Protein AF-A0A9P6PA14-F1 (afdb_monomer_lite)

pLDDT: mean 78.57, std 15.72, range [40.62, 95.75]

Sequence (123 aa):
MVEQLSDQTLIVRSFTQKDVSYEISVDGNAMTSCSCRDFRWSQSACKHMYLLHRDNPVIQVFVPSLPEQKNPTPTPTPIEPAIIVLICRDVEEQLRQKFSSLTPQQQHMAYEKLKEIQDCLLK

Radius of gyration: 19.87 Å; chains: 1; bounding box: 51×35×42 Å

Foldseek 3Di:
DKDDPDPFWIWDADPVDRPDIKIWGADPQETQAIPDPVCVPPVAFDPRQVVVCVVPVSRHTDDPPPPPPPDPDDDDDPDPPVVVVVVVVVVVVVVVVVQVPDDPVVNVVVVVVVVVVVVVVVD

Secondary structure (DSSP, 8-state):
-EEEEETTEEEEE-SS-TT-EEEEEEETTEEEEE-SHHHHHH-S--HHHHHHHHH-TTSBPP------------------HHHHHHHHHHHHHHHHHHHHTS-HHHHHHHHHHHHHHHHHH--

Structure (mmCIF, N/CA/C/O backbone):
data_AF-A0A9P6PA14-F1
#
_entry.id   AF-A0A9P6PA14-F1
#
loop_
_atom_site.group_PDB
_atom_site.id
_atom_site.type_symbol
_atom_site.label_atom_id
_atom_site.label_alt_id
_atom_site.label_comp_id
_atom_site.label_asym_id
_atom_site.label_entity_id
_atom_site.label_seq_id
_atom_site.pdbx_PDB_ins_code
_atom_site.Cartn_x
_atom_site.Cartn_y
_atom_site.Cartn_z
_atom_site.occupancy
_atom_site.B_iso_or_equiv
_atom_site.auth_seq_id
_atom_site.auth_comp_id
_atom_site.auth_asym_id
_atom_site.auth_atom_id
_atom_site.pdbx_PDB_model_num
ATOM 1 N N . MET A 1 1 ? -5.394 -14.109 2.602 1.00 68.69 1 MET A N 1
ATOM 2 C CA . MET A 1 1 ? -6.418 -13.044 2.458 1.00 68.69 1 MET A CA 1
ATOM 3 C C . MET A 1 1 ? -6.053 -12.182 1.251 1.00 68.69 1 MET A C 1
ATOM 5 O O . MET A 1 1 ? -5.990 -10.961 1.334 1.00 68.69 1 MET A O 1
ATOM 9 N N . VAL A 1 2 ? -5.745 -12.851 0.142 1.00 78.62 2 VAL A N 1
ATOM 10 C CA . VAL A 1 2 ? -5.300 -12.244 -1.108 1.00 78.62 2 VAL A CA 1
ATOM 11 C C . VAL A 1 2 ? -5.987 -13.039 -2.205 1.00 78.62 2 VAL A C 1
ATOM 13 O O . VAL A 1 2 ? -5.951 -14.268 -2.163 1.00 78.62 2 VAL A O 1
ATOM 16 N N . GLU A 1 3 ? -6.656 -12.356 -3.120 1.00 84.06 3 GLU A N 1
ATOM 17 C CA . GLU A 1 3 ? -7.374 -12.966 -4.237 1.00 84.06 3 GLU A CA 1
ATOM 18 C C . GLU A 1 3 ? -6.828 -12.381 -5.533 1.00 84.06 3 GLU A C 1
ATOM 20 O O . GLU A 1 3 ? -6.684 -11.167 -5.657 1.00 84.06 3 GLU A O 1
ATOM 25 N N . GLN A 1 4 ? -6.486 -13.235 -6.493 1.00 84.94 4 GLN A N 1
ATOM 26 C CA . GLN A 1 4 ? -6.054 -12.773 -7.804 1.00 84.94 4 GLN A CA 1
ATOM 27 C C . GLN A 1 4 ? -7.283 -12.390 -8.629 1.00 84.94 4 GLN A C 1
ATOM 29 O O . GLN A 1 4 ? -8.165 -13.221 -8.832 1.00 84.94 4 GLN A O 1
ATOM 34 N N . LEU A 1 5 ? -7.348 -11.131 -9.075 1.00 79.50 5 LEU A N 1
ATOM 35 C CA . LEU A 1 5 ? -8.427 -10.643 -9.938 1.00 79.50 5 LEU A CA 1
ATOM 36 C C . LEU A 1 5 ? -8.064 -10.803 -11.419 1.00 79.50 5 LEU A C 1
ATOM 38 O O . LEU A 1 5 ? -8.921 -11.127 -12.236 1.00 79.50 5 LEU A O 1
ATOM 42 N N . SER A 1 6 ? -6.794 -10.579 -11.758 1.00 83.69 6 SER A N 1
ATOM 43 C CA . SER A 1 6 ? -6.238 -10.739 -13.104 1.00 83.69 6 SER A CA 1
ATOM 44 C C . SER A 1 6 ? -4.735 -11.028 -13.036 1.00 83.69 6 SER A C 1
ATOM 46 O O . SER A 1 6 ? -4.143 -11.051 -11.953 1.00 83.69 6 SER A O 1
ATOM 48 N N . ASP A 1 7 ? -4.088 -11.203 -14.188 1.00 80.88 7 ASP A N 1
ATOM 49 C CA . ASP A 1 7 ? -2.636 -11.418 -14.272 1.00 80.88 7 ASP A CA 1
ATOM 50 C C . ASP A 1 7 ? -1.812 -10.245 -13.709 1.00 80.88 7 ASP A C 1
ATOM 52 O O . ASP A 1 7 ? -0.663 -10.427 -13.323 1.00 80.88 7 ASP A O 1
ATOM 56 N N . GLN A 1 8 ? -2.405 -9.050 -13.614 1.00 89.69 8 GLN A N 1
ATOM 57 C CA . GLN A 1 8 ? -1.736 -7.817 -13.180 1.00 89.69 8 GLN A CA 1
ATOM 58 C C . GLN A 1 8 ? -2.413 -7.155 -11.974 1.00 89.69 8 GLN A C 1
ATOM 60 O O . GLN A 1 8 ? -2.089 -6.023 -11.613 1.00 89.69 8 GLN A O 1
ATOM 65 N N . THR A 1 9 ? -3.416 -7.790 -11.363 1.00 90.50 9 THR A N 1
ATOM 66 C CA . THR A 1 9 ? -4.171 -7.178 -10.261 1.00 90.50 9 THR A CA 1
ATOM 67 C C . THR A 1 9 ? -4.512 -8.189 -9.182 1.00 90.50 9 THR A C 1
ATOM 69 O O . THR A 1 9 ? -5.116 -9.235 -9.430 1.00 90.50 9 THR A O 1
ATOM 72 N N . LEU A 1 10 ? -4.151 -7.828 -7.955 1.00 91.81 10 LEU A N 1
ATOM 73 C CA . LEU A 1 10 ? -4.370 -8.611 -6.750 1.00 91.81 10 LEU A CA 1
ATOM 74 C C . LEU A 1 10 ? -5.243 -7.827 -5.774 1.00 91.81 10 LEU A C 1
ATOM 76 O O . LEU A 1 10 ? -5.107 -6.615 -5.628 1.00 91.81 10 LEU A O 1
ATOM 80 N N . ILE A 1 11 ? -6.129 -8.529 -5.082 1.00 91.69 11 ILE A N 1
ATOM 81 C CA . ILE A 1 11 ? -7.052 -7.975 -4.099 1.00 91.69 11 ILE A CA 1
ATOM 82 C C . ILE A 1 11 ? -6.608 -8.402 -2.713 1.00 91.69 11 ILE A C 1
ATOM 84 O O . ILE A 1 11 ? -6.508 -9.590 -2.426 1.00 91.69 11 ILE A O 1
ATOM 88 N N . VAL A 1 12 ? -6.405 -7.437 -1.824 1.00 90.44 12 VAL A N 1
ATOM 89 C CA . VAL A 1 12 ? -6.129 -7.669 -0.405 1.00 90.44 12 VAL A CA 1
ATOM 90 C C . VAL A 1 12 ? -7.345 -7.231 0.397 1.00 90.44 12 VAL A C 1
ATOM 92 O O . VAL A 1 12 ? -7.720 -6.058 0.366 1.00 90.44 12 VAL A O 1
ATOM 95 N N . ARG A 1 13 ? -7.976 -8.152 1.132 1.00 90.31 13 ARG A N 1
ATOM 96 C CA . ARG A 1 13 ? -9.100 -7.786 2.012 1.00 90.31 13 ARG A CA 1
ATOM 97 C C . ARG A 1 13 ? -8.581 -7.137 3.294 1.00 90.31 13 ARG A C 1
ATOM 99 O O . ARG A 1 13 ? -7.491 -7.447 3.774 1.00 90.31 13 ARG A O 1
ATOM 106 N N . SER A 1 14 ? -9.359 -6.216 3.845 1.00 85.94 14 SER A N 1
ATOM 107 C CA . SER A 1 14 ? -9.051 -5.578 5.117 1.00 85.94 14 SER A CA 1
ATOM 108 C C . SER A 1 14 ? -9.220 -6.568 6.267 1.00 85.94 14 SER A C 1
ATOM 110 O O . SER A 1 14 ? -10.211 -7.287 6.363 1.00 85.94 14 SER A O 1
ATOM 112 N N . PHE A 1 15 ? -8.259 -6.560 7.188 1.00 81.31 15 PHE A N 1
ATOM 113 C CA . PHE A 1 15 ? -8.299 -7.392 8.393 1.00 81.31 15 PHE A CA 1
ATOM 114 C C . PHE A 1 15 ? -9.262 -6.845 9.451 1.00 81.31 15 PHE A C 1
ATOM 116 O O . PHE A 1 15 ? -9.725 -7.592 10.306 1.00 81.31 15 PHE A O 1
ATOM 123 N N . THR A 1 16 ? -9.553 -5.542 9.415 1.00 83.44 16 THR A N 1
ATOM 124 C CA . THR A 1 16 ? -10.372 -4.865 10.432 1.00 83.44 16 THR A CA 1
ATOM 125 C C . THR A 1 16 ? -11.786 -4.549 9.956 1.00 83.44 16 THR A C 1
ATOM 127 O O . THR A 1 16 ? -12.647 -4.252 10.777 1.00 83.44 16 THR A O 1
ATOM 130 N N . GLN A 1 17 ? -12.045 -4.601 8.646 1.00 86.62 17 GLN A N 1
ATOM 131 C CA . GLN A 1 17 ? -13.329 -4.235 8.044 1.00 86.62 17 GLN A CA 1
ATOM 132 C C . GLN A 1 17 ? -13.728 -5.295 7.016 1.00 86.62 17 GLN A C 1
ATOM 134 O O . GLN A 1 17 ? -12.999 -5.513 6.055 1.00 86.62 17 GLN A O 1
ATOM 139 N N . LYS A 1 18 ? -14.876 -5.953 7.212 1.00 81.56 18 LYS A N 1
ATOM 140 C CA . LYS A 1 18 ? -15.273 -7.132 6.420 1.00 81.56 18 LYS A CA 1
ATOM 141 C C . LYS A 1 18 ? -15.535 -6.839 4.939 1.00 81.56 18 LYS A C 1
ATOM 143 O O . LYS A 1 18 ? -15.245 -7.696 4.113 1.00 81.56 18 LYS A O 1
ATOM 148 N N . ASP A 1 19 ? -15.995 -5.633 4.616 1.00 88.94 19 ASP A N 1
ATOM 149 C CA . ASP A 1 19 ? -16.438 -5.262 3.262 1.00 88.94 19 ASP A CA 1
ATOM 150 C C . ASP A 1 19 ? -15.472 -4.297 2.559 1.00 88.94 19 ASP A C 1
ATOM 152 O O . ASP A 1 19 ? -15.824 -3.640 1.582 1.00 88.94 19 ASP A O 1
ATOM 156 N N . VAL A 1 20 ? -14.246 -4.174 3.075 1.00 89.44 20 VAL A N 1
ATOM 157 C CA . VAL A 1 20 ? -13.221 -3.301 2.497 1.00 89.44 20 VAL A CA 1
ATOM 158 C C . VAL A 1 20 ? -12.124 -4.149 1.880 1.00 89.44 20 VAL A C 1
ATOM 160 O O . VAL A 1 20 ? -11.508 -4.977 2.552 1.00 89.44 20 VAL A O 1
ATOM 163 N N . SER A 1 21 ? -11.834 -3.893 0.611 1.00 91.56 21 SER A N 1
ATOM 164 C CA . SER A 1 21 ? -10.741 -4.510 -0.129 1.00 91.56 21 SER A CA 1
ATOM 165 C C . SER A 1 21 ? -9.889 -3.459 -0.829 1.00 91.56 21 SER A C 1
ATOM 167 O O . SER A 1 21 ? -10.356 -2.369 -1.160 1.00 91.56 21 SER A O 1
ATOM 169 N N . TYR A 1 22 ? -8.623 -3.795 -1.039 1.00 93.75 22 TYR A N 1
ATOM 170 C CA . TYR A 1 22 ? -7.642 -2.941 -1.687 1.00 93.75 22 TYR A CA 1
ATOM 171 C C . TYR A 1 22 ? -7.090 -3.650 -2.911 1.00 93.75 22 TYR A C 1
ATOM 173 O O . TYR A 1 22 ? -6.696 -4.811 -2.833 1.00 93.75 22 TYR A O 1
ATOM 181 N N . GLU A 1 23 ? -7.046 -2.933 -4.021 1.00 94.94 23 GLU A N 1
ATOM 182 C CA . GLU A 1 23 ? -6.498 -3.421 -5.277 1.00 94.94 23 GLU A CA 1
ATOM 183 C C . GLU A 1 23 ? -5.023 -3.050 -5.325 1.00 94.94 23 GLU A C 1
ATOM 185 O O . GLU A 1 23 ? -4.647 -1.925 -4.979 1.00 94.94 23 GLU A O 1
ATOM 190 N N . ILE A 1 24 ? -4.188 -4.004 -5.710 1.00 95.00 24 ILE A N 1
ATOM 191 C CA . ILE A 1 24 ? -2.758 -3.830 -5.913 1.00 95.00 24 ILE A CA 1
ATOM 192 C C . ILE A 1 24 ? -2.461 -4.193 -7.359 1.00 95.00 24 ILE A C 1
ATOM 194 O O . ILE A 1 24 ? -2.703 -5.325 -7.780 1.00 95.00 24 ILE A O 1
ATOM 198 N N . SER A 1 25 ? -1.931 -3.231 -8.107 1.00 95.75 25 SER A N 1
ATOM 199 C CA . SER A 1 25 ? -1.450 -3.469 -9.465 1.00 95.75 25 SER A CA 1
ATOM 200 C C . SER A 1 25 ? -0.036 -4.033 -9.416 1.00 95.75 25 SER A C 1
ATOM 202 O O . SER A 1 25 ? 0.804 -3.544 -8.655 1.00 95.75 25 SER A O 1
ATOM 204 N N . VAL A 1 26 ? 0.221 -5.046 -10.236 1.00 93.31 26 VAL A N 1
ATOM 205 C CA . VAL A 1 26 ? 1.524 -5.693 -10.390 1.00 93.31 26 VAL A CA 1
ATOM 206 C C . VAL A 1 26 ? 1.906 -5.647 -11.863 1.00 93.31 26 VAL A C 1
ATOM 208 O O . VAL A 1 26 ? 1.111 -6.027 -12.718 1.00 93.31 26 VAL A O 1
ATOM 211 N N . ASP A 1 27 ? 3.117 -5.182 -12.148 1.00 92.38 27 ASP A N 1
ATOM 212 C CA . ASP A 1 27 ? 3.725 -5.256 -13.473 1.00 92.38 27 ASP A CA 1
ATOM 213 C C . ASP A 1 27 ? 4.930 -6.198 -13.418 1.00 92.38 27 ASP A C 1
ATOM 215 O O . ASP A 1 27 ? 5.869 -5.994 -12.641 1.00 92.38 27 ASP A O 1
ATOM 219 N N . GLY A 1 28 ? 4.860 -7.292 -14.179 1.00 89.06 28 GLY A N 1
ATOM 220 C CA . GLY A 1 28 ? 5.778 -8.423 -14.064 1.00 89.06 28 GLY A CA 1
ATOM 221 C C . GLY A 1 28 ? 5.824 -8.966 -12.633 1.00 89.06 28 GLY A C 1
ATOM 222 O O . GLY A 1 28 ? 4.884 -9.602 -12.164 1.00 89.06 28 GLY A O 1
ATOM 223 N N . ASN A 1 29 ? 6.919 -8.670 -11.931 1.00 91.06 29 ASN A N 1
ATOM 224 C CA . ASN A 1 29 ? 7.147 -9.089 -10.550 1.00 91.06 29 ASN A CA 1
ATOM 225 C C . ASN A 1 29 ? 7.225 -7.902 -9.584 1.00 91.06 29 ASN A C 1
ATOM 227 O O . ASN A 1 29 ? 7.771 -8.063 -8.502 1.00 91.06 29 ASN A O 1
ATOM 231 N N . ALA A 1 30 ? 6.743 -6.712 -9.939 1.00 92.38 30 ALA A N 1
ATOM 232 C CA . ALA A 1 30 ? 6.817 -5.536 -9.075 1.00 92.38 30 ALA A CA 1
ATOM 233 C C . ALA A 1 30 ? 5.433 -4.932 -8.842 1.00 92.38 30 ALA A C 1
ATOM 235 O O . ALA A 1 30 ? 4.668 -4.704 -9.777 1.00 92.38 30 ALA A O 1
ATOM 236 N N . MET A 1 31 ? 5.109 -4.640 -7.584 1.00 94.25 31 MET A N 1
ATOM 237 C CA . MET A 1 31 ? 3.917 -3.860 -7.261 1.00 94.25 31 MET A CA 1
ATOM 238 C C . MET A 1 31 ? 4.103 -2.419 -7.730 1.00 94.25 31 MET A C 1
ATOM 240 O O . MET A 1 31 ? 5.069 -1.762 -7.347 1.00 94.25 31 MET A O 1
ATOM 244 N N . THR A 1 32 ? 3.158 -1.914 -8.517 1.00 94.81 32 THR A N 1
ATOM 245 C CA . THR A 1 32 ? 3.215 -0.568 -9.106 1.00 94.81 32 THR A CA 1
ATOM 246 C C . THR A 1 32 ? 2.238 0.401 -8.455 1.00 94.81 32 THR A C 1
ATOM 248 O O . THR A 1 32 ? 2.493 1.603 -8.428 1.00 94.81 32 THR A O 1
ATOM 251 N N . SER A 1 33 ? 1.125 -0.091 -7.900 1.00 95.06 33 SER A N 1
ATOM 252 C CA . SER A 1 33 ? 0.120 0.769 -7.275 1.00 95.06 33 SER A CA 1
ATOM 253 C C . SER A 1 33 ? -0.696 0.055 -6.198 1.00 95.06 33 SER A C 1
ATOM 255 O O . SER A 1 33 ? -0.773 -1.172 -6.176 1.00 95.06 33 SER A O 1
ATOM 257 N N . CYS A 1 34 ? -1.312 0.822 -5.293 1.00 95.44 34 CYS A N 1
ATOM 258 C CA . CYS A 1 34 ? -2.335 0.318 -4.380 1.00 95.44 34 CYS A CA 1
ATOM 259 C C . CYS A 1 34 ? -3.494 1.318 -4.255 1.00 95.44 34 CYS A C 1
ATOM 261 O O . CYS A 1 34 ? -3.271 2.521 -4.117 1.00 95.44 34 CYS A O 1
ATOM 263 N N . SER A 1 35 ? -4.738 0.829 -4.236 1.00 95.50 35 SER A N 1
ATOM 264 C CA . SER A 1 35 ? -5.939 1.672 -4.129 1.00 95.50 35 SER A CA 1
ATOM 265 C C . SER A 1 35 ? -6.163 2.281 -2.735 1.00 95.50 35 SER A C 1
ATOM 267 O O . SER A 1 35 ? -7.069 3.099 -2.547 1.00 95.50 35 SER A O 1
ATOM 269 N N . CYS A 1 36 ? -5.347 1.917 -1.738 1.00 94.06 36 CYS A N 1
ATOM 270 C CA . CYS A 1 36 ? -5.499 2.429 -0.381 1.00 94.06 36 CYS A CA 1
ATOM 271 C C . CYS A 1 36 ? -5.172 3.927 -0.272 1.00 94.06 36 CYS A C 1
ATOM 273 O O . CYS A 1 36 ? -4.373 4.487 -1.024 1.00 94.06 36 CYS A O 1
ATOM 275 N N . ARG A 1 37 ? -5.778 4.582 0.725 1.00 92.06 37 ARG A N 1
ATOM 276 C CA . ARG A 1 37 ? -5.589 6.018 0.975 1.00 92.06 37 ARG A CA 1
ATOM 277 C C . ARG A 1 37 ? -4.126 6.385 1.224 1.00 92.06 37 ARG A C 1
ATOM 279 O O . ARG A 1 37 ? -3.691 7.418 0.730 1.00 92.06 37 ARG A O 1
ATOM 286 N N . ASP A 1 38 ? -3.398 5.547 1.958 1.00 90.12 38 ASP A N 1
ATOM 287 C CA . ASP A 1 38 ? -2.001 5.808 2.313 1.00 90.12 38 ASP A CA 1
ATOM 288 C C . ASP A 1 38 ? -1.137 5.904 1.054 1.00 90.12 38 ASP A C 1
ATOM 290 O O . ASP A 1 38 ? -0.477 6.917 0.859 1.00 90.12 38 ASP A O 1
ATOM 294 N N . PHE A 1 39 ? -1.237 4.925 0.145 1.00 92.12 39 PHE A N 1
ATOM 295 C CA . PHE A 1 39 ? -0.498 4.935 -1.122 1.00 92.12 39 PHE A CA 1
ATOM 296 C C . PHE A 1 39 ? -0.897 6.120 -2.005 1.00 92.12 39 PHE A C 1
ATOM 298 O O . PHE A 1 39 ? -0.037 6.807 -2.547 1.00 92.12 39 PHE A O 1
ATOM 305 N N . ARG A 1 40 ? -2.201 6.411 -2.114 1.00 91.38 40 ARG A N 1
ATOM 306 C CA . ARG A 1 40 ? -2.691 7.566 -2.886 1.00 91.38 40 ARG A CA 1
ATOM 307 C C . ARG A 1 40 ? -2.144 8.900 -2.375 1.00 91.38 40 ARG A C 1
ATOM 309 O O . ARG A 1 40 ? -2.033 9.834 -3.161 1.00 91.38 40 ARG A O 1
ATOM 316 N N . TRP A 1 41 ? -1.852 8.995 -1.079 1.00 89.94 41 TRP A N 1
ATOM 317 C CA . TRP A 1 41 ? -1.320 10.203 -0.458 1.00 89.94 41 TRP A CA 1
ATOM 318 C C . TRP A 1 41 ? 0.208 10.271 -0.509 1.00 89.94 41 TRP A C 1
ATOM 320 O O . TRP A 1 41 ? 0.759 11.312 -0.847 1.00 89.94 41 TRP A O 1
ATOM 330 N N . SER A 1 42 ? 0.89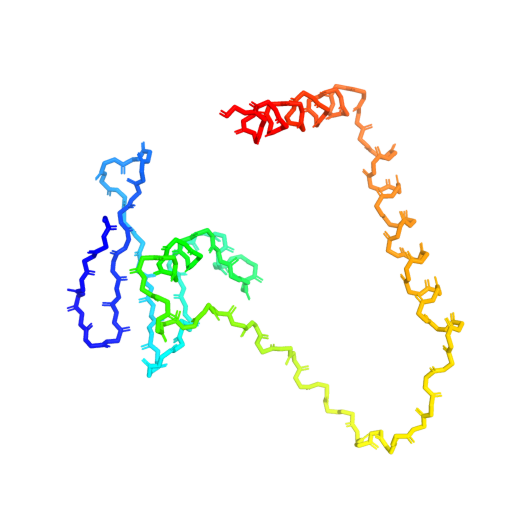6 9.186 -0.148 1.00 90.19 42 SER A N 1
ATOM 331 C CA . SER A 1 42 ? 2.352 9.180 0.013 1.00 90.19 42 SER A CA 1
ATOM 332 C C . SER A 1 42 ? 3.115 8.780 -1.243 1.00 90.19 42 SER A C 1
ATOM 334 O O . SER A 1 42 ? 4.304 9.072 -1.325 1.00 90.19 42 SER A O 1
ATOM 336 N N . GLN A 1 43 ? 2.466 8.074 -2.177 1.00 90.00 43 GLN A N 1
ATOM 337 C CA . GLN A 1 43 ? 3.121 7.383 -3.293 1.00 90.00 43 GLN A CA 1
ATOM 338 C C . GLN A 1 43 ? 4.319 6.542 -2.825 1.00 90.00 43 GLN A C 1
ATOM 340 O O . GLN A 1 43 ? 5.353 6.480 -3.480 1.00 90.00 43 GLN A O 1
ATOM 345 N N . SER A 1 44 ? 4.189 5.918 -1.652 1.00 89.38 44 SER A N 1
ATOM 346 C CA . SER A 1 44 ? 5.192 5.041 -1.050 1.00 89.38 44 SER A CA 1
ATOM 347 C C . SER A 1 44 ? 4.580 3.686 -0.709 1.00 89.38 44 SER A C 1
ATOM 349 O O . SER A 1 44 ? 3.357 3.552 -0.610 1.00 89.38 44 SER A O 1
ATOM 351 N N . ALA A 1 45 ? 5.427 2.671 -0.517 1.00 92.88 45 ALA A N 1
ATOM 352 C CA . ALA A 1 45 ? 4.973 1.329 -0.173 1.00 92.88 45 ALA A CA 1
ATOM 353 C C . ALA A 1 45 ? 4.074 1.348 1.073 1.00 92.88 45 ALA A C 1
ATOM 355 O O . ALA A 1 45 ? 4.449 1.859 2.130 1.00 92.88 45 ALA A O 1
ATOM 356 N N . CYS A 1 46 ? 2.875 0.781 0.949 1.00 94.19 46 CYS A N 1
ATOM 357 C CA . CYS A 1 46 ? 1.899 0.730 2.031 1.00 94.19 46 CYS A CA 1
ATOM 358 C C . CYS A 1 46 ? 1.900 -0.643 2.718 1.00 94.19 46 CYS A C 1
ATOM 360 O O . CYS A 1 46 ? 2.425 -1.628 2.196 1.00 94.19 46 CYS A O 1
ATOM 362 N N . LYS A 1 47 ? 1.230 -0.745 3.873 1.00 92.12 47 LYS A N 1
ATOM 363 C CA . LYS A 1 47 ? 1.107 -2.010 4.622 1.00 92.12 47 LYS A CA 1
ATOM 364 C C . LYS A 1 47 ? 0.588 -3.180 3.774 1.00 92.12 47 LYS A C 1
ATOM 366 O O . LYS A 1 47 ? 1.002 -4.312 3.988 1.00 92.12 47 LYS A O 1
ATOM 371 N N . HIS A 1 48 ? -0.301 -2.915 2.813 1.00 94.06 48 HIS A N 1
ATOM 372 C CA . HIS A 1 48 ? -0.879 -3.960 1.966 1.00 94.06 48 HIS A CA 1
ATOM 373 C C . HIS A 1 48 ? 0.166 -4.567 1.032 1.00 94.06 48 HIS A C 1
ATOM 375 O O . HIS A 1 48 ? 0.180 -5.779 0.850 1.00 94.06 48 HIS A O 1
ATOM 381 N N . MET A 1 49 ? 1.074 -3.745 0.506 1.00 93.88 49 MET A N 1
ATOM 382 C CA . MET A 1 49 ? 2.164 -4.207 -0.350 1.00 93.88 49 MET A CA 1
ATOM 383 C C . MET A 1 49 ? 3.159 -5.075 0.429 1.00 93.88 49 ME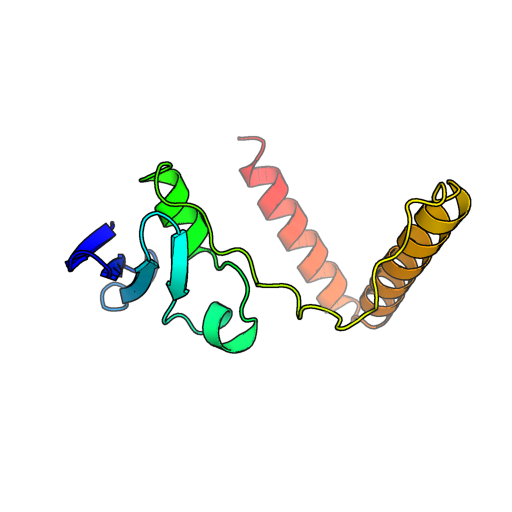T A C 1
ATOM 385 O O . MET A 1 49 ? 3.543 -6.142 -0.037 1.00 93.88 49 MET A O 1
ATOM 389 N N . TYR A 1 50 ? 3.515 -4.684 1.657 1.00 93.06 50 TYR A N 1
ATOM 390 C CA . TYR A 1 50 ? 4.377 -5.510 2.514 1.00 93.06 50 TYR A CA 1
ATOM 391 C C . TYR A 1 50 ? 3.734 -6.846 2.895 1.00 93.06 50 TYR A C 1
ATOM 393 O O . TYR A 1 50 ? 4.406 -7.875 2.904 1.00 93.06 50 TYR A O 1
ATOM 401 N N . LEU A 1 51 ? 2.432 -6.844 3.190 1.00 90.38 51 LEU A N 1
ATOM 402 C CA . LEU A 1 51 ? 1.695 -8.075 3.470 1.00 90.38 51 LEU A CA 1
ATOM 403 C C . LEU A 1 51 ? 1.664 -8.999 2.254 1.00 90.38 51 LEU A C 1
ATOM 405 O O . LEU A 1 51 ? 1.917 -10.191 2.396 1.00 90.38 51 LEU A O 1
ATOM 409 N N . LEU A 1 52 ? 1.414 -8.445 1.067 1.00 90.06 52 LEU A N 1
ATOM 410 C CA . LEU A 1 52 ? 1.428 -9.218 -0.166 1.00 90.06 52 LEU A CA 1
ATOM 411 C C . LEU A 1 52 ? 2.810 -9.823 -0.440 1.00 90.06 52 LEU A C 1
ATOM 413 O O . LEU A 1 52 ? 2.894 -11.000 -0.763 1.00 90.06 52 LEU A O 1
ATOM 417 N N . HIS A 1 53 ? 3.885 -9.054 -0.261 1.00 92.25 53 HIS A N 1
ATOM 418 C CA . HIS A 1 53 ? 5.251 -9.556 -0.421 1.00 92.25 53 HIS A CA 1
ATOM 419 C C . HIS A 1 53 ? 5.585 -10.684 0.563 1.00 92.25 53 HIS A C 1
ATOM 421 O O . HIS A 1 53 ? 6.241 -11.652 0.198 1.00 92.25 53 HIS A O 1
ATOM 427 N N . ARG A 1 54 ? 5.112 -10.597 1.810 1.00 89.44 54 ARG A N 1
ATOM 428 C CA . ARG A 1 54 ? 5.303 -11.672 2.792 1.00 89.44 54 ARG A CA 1
ATOM 429 C C . ARG A 1 54 ? 4.619 -12.971 2.357 1.00 89.44 54 ARG A C 1
ATOM 431 O O . ARG A 1 54 ? 5.188 -14.042 2.543 1.00 89.44 54 ARG A O 1
ATOM 438 N N . ASP A 1 55 ? 3.412 -12.873 1.804 1.00 87.00 55 ASP A N 1
ATOM 439 C CA . ASP A 1 55 ? 2.642 -14.033 1.347 1.00 87.00 55 ASP A CA 1
ATOM 440 C C . ASP A 1 55 ? 3.133 -14.544 -0.030 1.00 87.00 55 ASP A C 1
ATOM 442 O O . ASP A 1 55 ? 3.003 -15.729 -0.332 1.00 87.00 55 ASP A O 1
ATOM 446 N N . ASN A 1 56 ? 3.726 -13.673 -0.857 1.00 87.81 56 ASN A N 1
ATOM 447 C CA . ASN A 1 56 ? 4.300 -13.996 -2.163 1.00 87.81 56 ASN A CA 1
ATOM 448 C C . ASN A 1 56 ? 5.621 -13.225 -2.407 1.00 87.81 56 ASN A C 1
ATOM 450 O O . ASN A 1 56 ? 5.617 -12.162 -3.037 1.00 87.81 56 ASN A O 1
ATOM 454 N N . PRO A 1 57 ? 6.770 -13.759 -1.943 1.00 88.75 57 PRO A N 1
ATOM 455 C CA . PRO A 1 57 ? 8.056 -13.051 -1.965 1.00 88.75 57 PRO A CA 1
ATOM 456 C C . PRO A 1 57 ? 8.643 -12.863 -3.368 1.00 88.75 57 PRO A C 1
ATOM 458 O O . PRO A 1 57 ? 9.589 -12.096 -3.541 1.00 88.75 57 PRO A O 1
ATOM 461 N N . VAL A 1 58 ? 8.081 -13.534 -4.380 1.00 90.81 58 VAL A N 1
ATOM 462 C CA . VAL A 1 58 ? 8.455 -13.356 -5.791 1.00 90.81 58 VAL A CA 1
ATOM 463 C C . VAL A 1 58 ? 8.032 -11.975 -6.302 1.00 90.81 58 VAL A C 1
ATOM 465 O O . VAL A 1 58 ? 8.692 -11.423 -7.184 1.00 90.81 58 VAL A O 1
ATOM 468 N N . ILE A 1 59 ? 6.962 -11.406 -5.735 1.00 90.81 59 ILE A N 1
ATOM 469 C CA . ILE A 1 59 ? 6.461 -10.075 -6.079 1.00 90.81 59 ILE A CA 1
ATOM 470 C C . ILE A 1 59 ? 7.177 -9.037 -5.211 1.00 90.81 59 ILE A C 1
ATOM 472 O O . ILE A 1 59 ? 6.975 -8.962 -4.000 1.00 90.81 59 ILE A O 1
ATOM 476 N N . GLN A 1 60 ? 8.005 -8.210 -5.830 1.00 92.62 60 GLN A N 1
ATOM 477 C CA . GLN A 1 60 ? 8.772 -7.144 -5.207 1.00 92.62 60 GLN A CA 1
ATOM 478 C C . GLN A 1 60 ? 7.872 -6.001 -4.737 1.00 92.62 60 GLN A C 1
ATOM 480 O O . GLN A 1 60 ? 6.948 -5.571 -5.436 1.00 92.62 60 GLN A O 1
ATOM 485 N N . VAL A 1 61 ? 8.177 -5.497 -3.539 1.00 93.12 61 VAL A N 1
ATOM 486 C CA . VAL A 1 61 ? 7.524 -4.322 -2.952 1.00 93.12 61 VAL A CA 1
ATOM 487 C C . VAL A 1 61 ? 7.752 -3.105 -3.840 1.00 93.12 61 VAL A C 1
ATOM 489 O O . VAL A 1 61 ? 8.833 -2.932 -4.397 1.00 93.12 61 VAL A O 1
ATOM 492 N N . PHE A 1 62 ? 6.731 -2.254 -3.937 1.00 91.50 62 PHE A N 1
ATOM 493 C CA . PHE A 1 62 ? 6.823 -0.977 -4.629 1.00 91.50 62 PHE A CA 1
ATOM 494 C C . PHE A 1 62 ? 8.041 -0.182 -4.154 1.00 91.50 62 PHE A C 1
ATOM 496 O O . PHE A 1 62 ? 8.181 0.126 -2.966 1.00 91.50 62 PHE A O 1
ATOM 503 N N . VAL A 1 63 ? 8.887 0.191 -5.105 1.00 86.81 63 VAL A N 1
ATOM 504 C CA . VAL A 1 63 ? 9.977 1.133 -4.893 1.00 86.81 63 VAL A CA 1
ATOM 505 C C . VAL A 1 63 ? 9.552 2.430 -5.567 1.00 86.81 63 VAL A C 1
ATOM 507 O O . VAL A 1 63 ? 9.373 2.425 -6.787 1.00 86.81 63 VAL A O 1
ATOM 510 N N . PRO A 1 64 ? 9.359 3.532 -4.818 1.00 79.94 64 PRO A N 1
ATOM 511 C CA . PRO A 1 64 ? 9.118 4.813 -5.452 1.00 79.94 64 PRO A CA 1
ATOM 512 C C . PRO A 1 64 ? 10.302 5.104 -6.359 1.00 79.94 64 PRO A C 1
ATOM 514 O O . PRO A 1 64 ? 11.452 5.096 -5.911 1.00 79.94 64 PRO A O 1
ATOM 517 N N . SER A 1 65 ? 10.019 5.347 -7.635 1.00 68.81 65 SER A N 1
ATOM 518 C CA . SER A 1 65 ? 10.980 5.975 -8.523 1.00 68.81 65 SER A CA 1
ATOM 519 C C . SER A 1 65 ? 11.334 7.292 -7.846 1.00 68.81 65 SER A C 1
ATOM 521 O O . SER A 1 65 ? 10.507 8.206 -7.792 1.00 68.81 65 SER A O 1
ATOM 523 N N . LEU A 1 66 ? 12.525 7.380 -7.246 1.00 59.78 66 LEU A N 1
ATOM 524 C CA . LEU A 1 66 ? 13.072 8.685 -6.906 1.00 59.78 66 LEU A CA 1
ATOM 525 C C . LEU A 1 66 ? 12.943 9.511 -8.186 1.00 59.78 66 LEU A C 1
ATOM 527 O O . LEU A 1 66 ? 13.236 8.961 -9.254 1.00 59.78 66 LEU A O 1
ATOM 531 N N . PRO A 1 67 ? 12.461 10.767 -8.126 1.00 48.00 67 PRO A N 1
ATOM 532 C CA . PRO A 1 67 ? 12.499 11.602 -9.310 1.00 48.00 67 PRO A CA 1
ATOM 533 C C . PRO A 1 67 ? 13.931 11.511 -9.815 1.00 48.00 67 PRO A C 1
ATOM 535 O O . PRO A 1 67 ? 14.854 11.801 -9.047 1.00 48.00 67 PRO A O 1
ATOM 538 N N . GLU A 1 68 ? 14.117 11.012 -11.041 1.00 47.22 68 GLU A N 1
ATOM 539 C CA . GLU A 1 68 ? 15.396 11.110 -11.719 1.00 47.22 68 GLU A CA 1
ATOM 540 C C . GLU A 1 68 ? 15.730 12.592 -11.664 1.00 47.22 68 GLU A C 1
ATOM 542 O O . GLU A 1 68 ? 15.160 13.426 -12.370 1.00 47.22 68 GLU A O 1
ATOM 547 N N . GLN A 1 69 ? 16.596 12.947 -10.720 1.00 42.38 69 GLN A N 1
ATOM 548 C CA . GLN A 1 69 ? 17.269 14.213 -10.745 1.00 42.38 69 GLN A CA 1
ATOM 549 C C . GLN A 1 69 ? 17.942 14.191 -12.108 1.00 42.38 69 GLN A C 1
ATOM 551 O O . GLN A 1 69 ? 18.872 13.413 -12.320 1.00 42.38 69 GLN A O 1
ATOM 556 N N . LYS A 1 70 ? 17.452 15.002 -13.048 1.00 41.19 70 LYS A N 1
ATOM 557 C CA . LYS A 1 70 ? 18.200 15.386 -14.241 1.00 41.19 70 LYS A CA 1
ATOM 558 C C . LYS A 1 70 ? 19.421 16.180 -13.764 1.00 41.19 70 LYS A C 1
ATOM 560 O O . LYS A 1 70 ? 19.508 17.385 -13.966 1.00 41.19 70 LYS A O 1
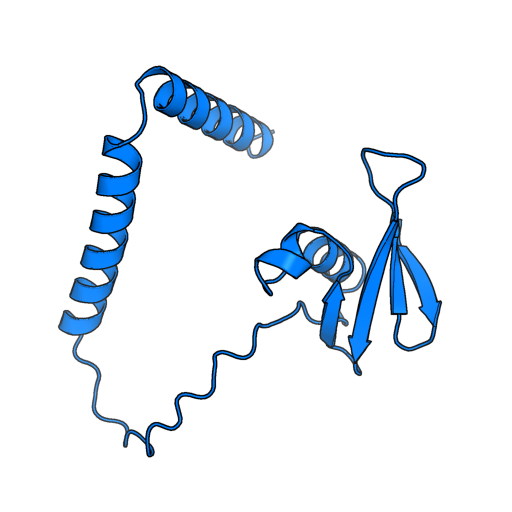ATOM 565 N N . ASN A 1 71 ? 20.334 15.513 -13.077 1.00 40.62 71 ASN A N 1
ATOM 566 C CA . ASN A 1 71 ? 21.642 16.007 -12.729 1.00 40.62 71 ASN A CA 1
ATOM 567 C C . ASN A 1 71 ? 22.609 15.263 -13.647 1.00 40.62 71 ASN A C 1
ATOM 569 O O . ASN A 1 71 ? 22.591 14.030 -13.670 1.00 40.62 71 ASN A O 1
ATOM 573 N N . PRO A 1 72 ? 23.400 15.985 -14.461 1.00 45.56 72 PRO A N 1
ATOM 574 C CA . PRO A 1 72 ? 24.410 15.355 -15.291 1.00 45.56 72 PRO A CA 1
ATOM 575 C C . PRO A 1 72 ? 25.332 14.532 -14.388 1.00 45.56 72 PRO A C 1
ATOM 577 O O . PRO A 1 72 ? 25.722 14.996 -13.318 1.00 45.56 72 PRO A O 1
ATOM 580 N N . THR A 1 73 ? 25.610 13.305 -14.819 1.00 40.62 73 THR A N 1
ATOM 581 C CA . THR A 1 73 ? 26.538 12.323 -14.249 1.00 40.62 73 THR A CA 1
ATOM 582 C C . THR A 1 73 ? 27.505 12.899 -13.204 1.00 40.62 73 THR A C 1
ATOM 584 O O . THR A 1 73 ? 28.423 13.630 -13.585 1.00 40.62 73 THR A O 1
ATOM 587 N N . PRO A 1 74 ? 27.396 12.545 -11.909 1.00 43.19 74 PRO A N 1
ATOM 588 C CA . PRO A 1 74 ? 28.509 12.730 -11.004 1.00 43.19 74 PRO A CA 1
ATOM 589 C C . PRO A 1 74 ? 29.485 11.579 -11.249 1.00 43.19 74 PRO A C 1
ATOM 591 O O . PRO A 1 74 ? 29.240 10.424 -10.902 1.00 43.19 74 PRO A O 1
ATOM 594 N N . THR A 1 75 ? 30.598 11.904 -11.897 1.00 42.44 75 THR A N 1
ATOM 595 C CA . THR A 1 75 ? 31.856 11.160 -11.796 1.00 42.44 75 THR A CA 1
ATOM 596 C C . THR A 1 75 ? 32.072 10.734 -10.334 1.00 42.44 75 THR A C 1
ATOM 598 O O . THR A 1 75 ? 31.822 11.550 -9.445 1.00 42.44 75 THR A O 1
ATOM 601 N N . PRO A 1 76 ? 32.520 9.499 -10.041 1.00 46.88 76 PRO A N 1
ATOM 602 C CA . PRO A 1 76 ? 32.701 9.049 -8.668 1.00 46.88 76 PRO A CA 1
ATOM 603 C C . PRO A 1 76 ? 33.881 9.791 -8.034 1.00 46.88 76 PRO A C 1
ATOM 605 O O . PRO A 1 76 ? 35.033 9.383 -8.168 1.00 46.88 76 PRO A O 1
ATOM 608 N N . THR A 1 77 ? 33.605 10.894 -7.345 1.00 49.56 77 THR A N 1
ATOM 609 C CA . THR A 1 77 ? 34.515 11.447 -6.344 1.00 49.56 77 THR A CA 1
ATOM 610 C C . THR A 1 77 ? 34.189 10.844 -4.976 1.00 49.56 77 THR A C 1
ATOM 612 O O . THR A 1 77 ? 33.014 10.622 -4.670 1.00 49.56 77 THR A O 1
ATOM 615 N N . PRO A 1 78 ? 35.201 10.548 -4.141 1.00 53.69 78 PRO A N 1
ATOM 616 C CA . PRO A 1 78 ? 34.992 9.956 -2.825 1.00 53.69 78 PRO A CA 1
ATOM 617 C C . PRO A 1 78 ? 34.136 10.888 -1.964 1.00 53.69 78 PRO A C 1
ATOM 619 O O . PRO A 1 78 ? 34.510 12.035 -1.724 1.00 53.69 78 PRO A O 1
ATOM 622 N N . ILE A 1 79 ? 32.981 10.406 -1.510 1.00 54.97 79 ILE A N 1
ATOM 623 C CA . ILE A 1 79 ? 32.137 11.136 -0.565 1.00 54.97 79 ILE A CA 1
ATOM 624 C C . ILE A 1 79 ? 32.838 11.041 0.791 1.00 54.97 79 ILE A C 1
ATOM 626 O O . ILE A 1 79 ? 32.896 9.967 1.391 1.00 54.97 79 ILE A O 1
ATOM 630 N N . GLU A 1 80 ? 33.435 12.141 1.245 1.00 57.31 80 GLU A N 1
ATOM 631 C CA . GLU A 1 80 ? 34.122 12.179 2.532 1.00 57.31 80 GLU A CA 1
ATOM 632 C C . GLU A 1 80 ? 33.140 11.889 3.687 1.00 57.31 80 GLU A C 1
ATOM 634 O O . GLU A 1 80 ? 32.006 12.385 3.679 1.00 57.31 80 GLU A O 1
ATOM 639 N N . PRO A 1 81 ? 33.561 11.135 4.723 1.00 56.94 81 PRO A N 1
ATOM 640 C CA . PRO A 1 81 ? 32.713 10.739 5.854 1.00 56.94 81 PRO A CA 1
ATOM 641 C C . PRO A 1 81 ? 32.055 11.912 6.604 1.00 56.94 81 PRO A C 1
ATOM 643 O O . PRO A 1 81 ? 31.056 11.717 7.295 1.00 56.94 81 PRO A O 1
ATOM 646 N N . ALA A 1 82 ? 32.558 13.139 6.434 1.00 53.59 82 ALA A N 1
ATOM 647 C CA . ALA A 1 82 ? 31.968 14.352 6.994 1.00 53.59 82 ALA A CA 1
ATOM 648 C C . ALA A 1 82 ? 30.565 14.665 6.435 1.00 53.59 82 ALA A C 1
ATOM 650 O O . ALA A 1 82 ? 29.712 15.146 7.178 1.00 53.59 82 ALA A O 1
ATOM 651 N N . ILE A 1 83 ? 30.288 14.356 5.162 1.00 56.19 83 ILE A N 1
ATOM 652 C CA . ILE A 1 83 ? 28.993 14.670 4.530 1.00 56.19 83 ILE A CA 1
ATOM 653 C C . ILE A 1 83 ? 27.878 13.780 5.095 1.00 56.19 83 ILE A C 1
ATOM 655 O O . ILE A 1 83 ? 26.777 14.257 5.361 1.00 56.19 83 ILE A O 1
ATOM 659 N N . ILE A 1 84 ? 28.174 12.503 5.357 1.00 55.16 84 ILE A N 1
ATOM 660 C CA . ILE A 1 84 ? 27.218 11.564 5.964 1.00 55.16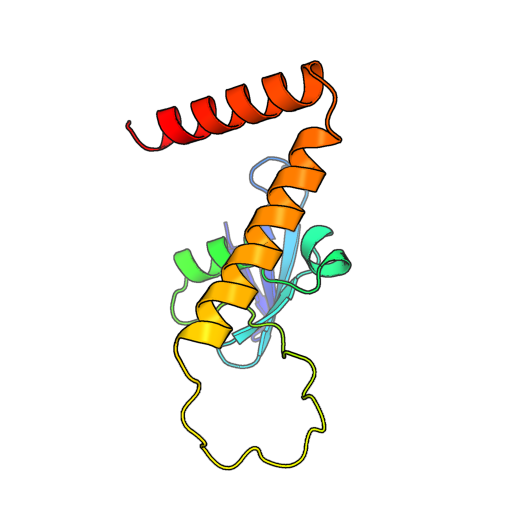 84 ILE A CA 1
ATOM 661 C C . ILE A 1 84 ? 26.849 12.018 7.383 1.00 55.16 84 ILE A C 1
ATOM 663 O O . ILE A 1 84 ? 25.677 11.993 7.751 1.00 55.16 84 ILE A O 1
ATOM 667 N N . VAL A 1 85 ? 27.825 12.494 8.166 1.00 59.19 85 VAL A N 1
ATOM 668 C CA . VAL A 1 85 ? 27.585 12.999 9.529 1.00 59.19 85 VAL A CA 1
ATOM 669 C C . VAL A 1 85 ? 26.683 14.236 9.517 1.00 59.19 85 VAL A C 1
ATOM 671 O O . VAL A 1 85 ? 25.798 14.343 10.365 1.00 59.19 85 VAL A O 1
ATOM 674 N N . LEU A 1 86 ? 26.863 15.143 8.552 1.00 57.59 86 LEU A N 1
ATOM 675 C CA . LEU A 1 86 ? 26.021 16.334 8.420 1.00 57.59 86 LEU A CA 1
ATOM 676 C C . LEU A 1 86 ? 24.568 15.966 8.091 1.00 57.59 86 LEU A C 1
ATOM 678 O O . LEU A 1 86 ? 23.669 16.396 8.805 1.00 57.59 86 LEU A O 1
ATOM 682 N N . ILE A 1 87 ? 24.345 15.078 7.115 1.00 60.12 87 ILE A N 1
ATOM 683 C CA . ILE A 1 87 ? 22.994 14.619 6.745 1.00 60.12 87 ILE A CA 1
ATOM 684 C C . ILE A 1 87 ? 22.301 13.934 7.932 1.00 60.12 87 ILE A C 1
ATOM 686 O O . ILE A 1 87 ? 21.132 14.203 8.210 1.00 60.12 87 ILE A O 1
ATOM 690 N N . CYS A 1 88 ? 23.017 13.081 8.671 1.00 56.50 88 CYS A N 1
ATOM 691 C CA . CYS A 1 88 ? 22.475 12.445 9.874 1.00 56.50 88 CYS A CA 1
ATOM 692 C C . CYS A 1 88 ? 22.084 13.475 10.944 1.00 56.50 88 CYS A C 1
ATOM 694 O O . CYS A 1 88 ? 21.052 13.316 11.597 1.00 56.50 88 CYS A O 1
ATOM 696 N N . ARG A 1 89 ? 22.871 14.547 11.103 1.00 64.69 89 ARG A N 1
ATOM 697 C CA . ARG A 1 89 ? 22.597 15.603 12.082 1.00 64.69 89 ARG A CA 1
ATOM 698 C C . ARG A 1 89 ? 21.366 16.429 11.710 1.00 64.69 89 ARG A C 1
ATOM 700 O O . ARG A 1 89 ? 20.536 16.678 12.579 1.00 64.69 89 ARG A O 1
ATOM 707 N N . ASP A 1 90 ? 21.212 16.787 10.436 1.00 66.44 90 ASP A N 1
ATOM 708 C CA . ASP A 1 90 ? 20.044 17.526 9.938 1.00 66.44 90 ASP A CA 1
ATOM 709 C C . ASP A 1 90 ? 18.737 16.735 10.113 1.00 66.44 90 ASP A C 1
ATOM 711 O O . ASP A 1 90 ? 17.701 17.290 10.489 1.00 66.44 90 ASP A O 1
ATOM 715 N N . VAL A 1 91 ? 18.775 15.419 9.882 1.00 70.81 91 VAL A N 1
ATOM 716 C CA . VAL A 1 91 ? 17.608 14.547 10.087 1.00 70.81 91 VAL A CA 1
ATOM 717 C C . VAL A 1 91 ? 17.271 14.417 11.575 1.00 70.81 91 VAL A C 1
ATOM 719 O O . VAL A 1 91 ? 16.095 14.493 11.943 1.00 70.81 91 VAL A O 1
ATOM 722 N N . GLU A 1 92 ? 18.273 14.262 12.445 1.00 73.50 92 GLU A N 1
ATOM 723 C CA . GLU A 1 92 ? 18.051 14.197 13.893 1.00 73.50 92 GLU A CA 1
ATOM 724 C C . GLU A 1 92 ? 17.461 15.509 14.434 1.00 73.50 92 GLU A C 1
ATOM 726 O O . GLU A 1 92 ? 16.529 15.487 15.242 1.00 73.50 92 GLU A O 1
ATOM 731 N N . GLU A 1 93 ? 17.950 16.655 13.962 1.00 73.25 93 GLU A N 1
ATOM 732 C CA . GLU A 1 93 ? 17.472 17.965 14.396 1.00 73.25 93 GLU A CA 1
ATOM 733 C C . GLU A 1 93 ? 16.019 18.212 13.973 1.00 73.25 93 GLU A C 1
ATOM 735 O O . GLU A 1 93 ? 15.204 18.649 14.789 1.00 73.25 93 GLU A O 1
ATOM 740 N N . GLN A 1 94 ? 15.647 17.829 12.749 1.00 71.44 94 GLN A N 1
ATOM 741 C CA . GLN A 1 94 ? 14.254 17.888 12.302 1.00 71.44 94 GLN A CA 1
ATOM 742 C C . GLN A 1 94 ? 13.338 16.979 13.128 1.00 71.44 94 GLN A C 1
ATOM 744 O O . GLN A 1 94 ? 12.223 17.380 13.480 1.00 71.44 94 GLN A O 1
ATOM 749 N N . LEU A 1 95 ? 13.795 15.775 13.493 1.00 71.88 95 LEU A N 1
ATOM 750 C CA . LEU A 1 95 ? 13.038 14.903 14.392 1.00 71.88 95 LEU A CA 1
ATOM 751 C C . LEU A 1 95 ? 12.872 15.532 15.782 1.00 71.88 95 LEU A C 1
ATOM 753 O O . LEU A 1 95 ? 11.768 15.509 16.330 1.00 71.88 95 LEU A O 1
ATOM 757 N N . ARG A 1 96 ? 13.931 16.133 16.339 1.00 76.06 96 ARG A N 1
ATOM 758 C CA . ARG A 1 96 ? 13.889 16.810 17.645 1.00 76.06 96 ARG A CA 1
ATOM 759 C C . ARG A 1 96 ? 12.946 18.008 17.639 1.00 76.06 96 ARG A C 1
ATOM 761 O O . ARG A 1 96 ? 12.119 18.106 18.540 1.00 76.06 96 ARG A O 1
ATOM 768 N N . GLN A 1 97 ? 13.004 18.865 16.619 1.00 75.50 97 GLN A N 1
ATOM 769 C CA . GLN A 1 97 ? 12.107 20.021 16.481 1.00 75.50 97 GLN A CA 1
ATOM 770 C C . GLN A 1 97 ? 10.636 19.596 16.356 1.00 75.50 97 GLN A C 1
ATOM 772 O O . GLN A 1 97 ? 9.726 20.196 16.943 1.00 75.50 97 GLN A O 1
ATOM 777 N N . LYS A 1 98 ? 10.383 18.509 15.623 1.00 77.69 98 LYS A N 1
ATOM 778 C CA . LYS A 1 98 ? 9.042 17.936 15.494 1.00 77.69 98 LYS A CA 1
ATOM 779 C C . LYS A 1 98 ? 8.546 17.330 16.806 1.00 77.69 98 LYS A C 1
ATOM 781 O O . LYS A 1 98 ? 7.354 17.375 17.072 1.00 77.69 98 LYS A O 1
ATOM 786 N N . PHE A 1 99 ? 9.439 16.804 17.641 1.00 74.31 99 PHE A N 1
ATOM 787 C CA . PHE A 1 99 ? 9.086 16.276 18.957 1.00 74.31 99 PHE A CA 1
ATOM 788 C C . PHE A 1 99 ? 8.868 17.387 19.997 1.00 74.31 99 PHE A C 1
ATOM 790 O O . PHE A 1 99 ? 7.956 17.294 20.818 1.00 74.31 99 PHE A O 1
ATOM 797 N N . SER A 1 100 ? 9.653 18.468 19.943 1.00 71.81 100 SER A N 1
ATOM 798 C CA . SER A 1 100 ? 9.520 19.629 20.835 1.00 71.81 100 SER A CA 1
ATOM 799 C C . SER A 1 100 ? 8.294 20.496 20.542 1.00 71.81 100 SER A C 1
ATOM 801 O O . SER A 1 100 ? 7.868 21.254 21.405 1.00 71.81 100 SER A O 1
ATOM 803 N N . SER A 1 101 ? 7.725 20.394 19.338 1.00 76.50 101 SER A N 1
ATOM 804 C CA . SER A 1 101 ? 6.472 21.068 18.959 1.00 76.50 101 SER A CA 1
ATOM 805 C C . SER A 1 101 ? 5.208 20.283 19.338 1.00 76.50 101 SER A C 1
ATOM 807 O O . SER A 1 101 ? 4.101 20.784 19.140 1.00 76.50 101 SER A O 1
ATOM 809 N N . LEU A 1 102 ? 5.345 19.079 19.904 1.00 81.31 102 LEU A N 1
ATOM 810 C CA . LEU A 1 102 ? 4.220 18.298 20.420 1.00 81.31 102 LEU A CA 1
ATOM 811 C C . LEU A 1 102 ? 3.798 18.782 21.808 1.00 81.31 102 LEU A C 1
ATOM 813 O O . LEU A 1 102 ? 4.625 19.160 22.637 1.00 81.31 102 LEU A O 1
ATOM 817 N N . THR A 1 103 ? 2.502 18.693 22.095 1.00 85.69 103 THR A N 1
ATOM 818 C CA . THR A 1 103 ? 1.997 18.930 23.450 1.00 85.69 103 THR A CA 1
ATOM 819 C C . THR A 1 103 ? 2.421 17.796 24.394 1.00 85.69 103 THR A C 1
ATOM 821 O O . THR A 1 103 ? 2.622 16.662 23.944 1.00 85.69 103 THR A O 1
ATOM 824 N N . PRO A 1 104 ? 2.491 18.036 25.718 1.00 82.56 104 PRO A N 1
ATOM 825 C CA . PRO A 1 104 ? 2.826 16.990 26.690 1.00 82.56 104 PRO A CA 1
ATOM 826 C C . PRO A 1 104 ? 1.928 15.748 26.577 1.00 82.56 104 PRO A C 1
ATOM 828 O O . PRO A 1 104 ? 2.385 14.617 26.721 1.00 82.56 104 PRO A O 1
ATOM 831 N N . GLN A 1 105 ? 0.652 15.948 26.235 1.00 84.31 105 GLN A N 1
ATOM 832 C CA . GLN A 1 105 ? -0.303 14.863 26.021 1.00 84.31 105 GLN A CA 1
ATOM 833 C C . GLN A 1 105 ? 0.019 14.039 24.762 1.00 84.31 105 GLN A C 1
ATOM 835 O O . GLN A 1 105 ? -0.073 12.814 24.787 1.00 84.31 105 GLN A O 1
ATOM 840 N N . GLN A 1 106 ? 0.445 14.686 23.672 1.00 80.88 106 GLN A N 1
ATOM 841 C CA . GLN A 1 106 ? 0.864 14.000 22.446 1.00 80.88 106 GLN A CA 1
ATOM 842 C C . GLN A 1 106 ? 2.171 13.225 22.638 1.00 80.88 106 GLN A C 1
ATOM 844 O O . GLN A 1 106 ? 2.299 12.116 22.122 1.00 80.88 106 GLN A O 1
ATOM 849 N N . GLN A 1 107 ? 3.118 13.774 23.403 1.00 82.69 107 GLN A N 1
ATOM 850 C CA . GLN A 1 107 ? 4.355 13.075 23.760 1.00 82.69 107 GLN A CA 1
ATOM 851 C C . GLN A 1 107 ? 4.064 11.834 24.610 1.00 82.69 107 GLN A C 1
ATOM 853 O O . GLN A 1 107 ? 4.589 10.760 24.320 1.00 82.69 107 GLN A O 1
ATOM 858 N N . HIS A 1 108 ? 3.172 11.950 25.600 1.00 83.00 108 HIS A N 1
ATOM 859 C CA . HIS A 1 108 ? 2.752 10.819 26.427 1.00 83.00 108 HIS A CA 1
ATOM 860 C C . HIS A 1 108 ? 2.072 9.720 25.592 1.00 83.00 108 HIS A C 1
ATOM 862 O O . HIS A 1 108 ? 2.442 8.554 25.688 1.00 83.00 108 HIS A O 1
ATOM 868 N N . MET A 1 109 ? 1.161 10.092 24.685 1.00 85.31 109 MET A N 1
ATOM 869 C CA . MET A 1 109 ? 0.535 9.146 23.752 1.00 85.31 109 MET A CA 1
ATOM 870 C C . MET A 1 109 ? 1.539 8.465 22.812 1.00 85.31 109 MET A C 1
ATOM 872 O O . MET A 1 109 ? 1.377 7.289 22.492 1.00 85.31 109 MET A O 1
ATOM 876 N N . ALA A 1 110 ? 2.553 9.190 22.331 1.00 81.31 110 ALA A N 1
ATOM 877 C CA . ALA A 1 110 ? 3.594 8.613 21.485 1.00 81.31 110 ALA A CA 1
ATOM 878 C C . ALA A 1 110 ? 4.434 7.585 22.258 1.00 81.31 110 ALA A C 1
ATOM 880 O O . ALA A 1 110 ? 4.745 6.525 21.719 1.00 81.31 110 ALA A O 1
ATOM 881 N N . TYR A 1 111 ? 4.747 7.871 23.524 1.00 84.25 111 TYR A N 1
ATOM 882 C CA . TYR A 1 111 ? 5.513 6.974 24.386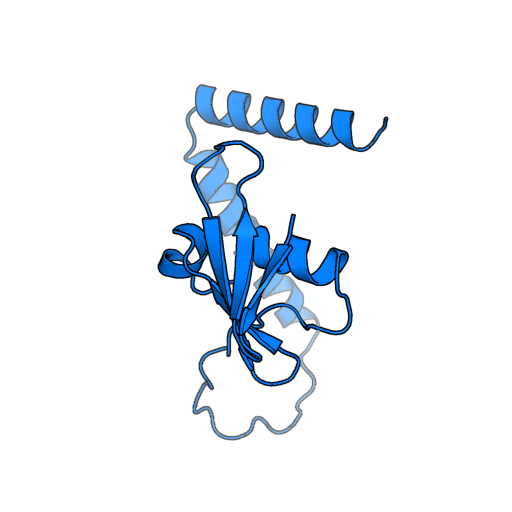 1.00 84.25 111 TYR A CA 1
ATOM 883 C C . TYR A 1 111 ? 4.742 5.689 24.724 1.00 84.25 111 TYR A C 1
ATOM 885 O O . TYR A 1 111 ? 5.291 4.597 24.597 1.00 84.25 111 TYR A O 1
ATOM 893 N N . GLU A 1 112 ? 3.455 5.798 25.062 1.00 88.44 112 GLU A N 1
ATOM 894 C CA . GLU A 1 112 ? 2.594 4.632 25.314 1.00 88.44 112 GLU A CA 1
ATOM 895 C C . GLU A 1 112 ? 2.477 3.734 24.073 1.00 88.44 112 GLU A C 1
ATOM 897 O O . GLU A 1 112 ? 2.643 2.521 24.167 1.00 88.44 112 GLU A O 1
ATOM 902 N N . LYS A 1 113 ? 2.321 4.319 22.876 1.00 85.88 113 LYS A N 1
ATOM 903 C CA . LYS A 1 113 ? 2.316 3.548 21.620 1.00 85.88 113 LYS A CA 1
ATOM 904 C C . LYS A 1 113 ? 3.626 2.808 21.364 1.00 85.88 113 LYS A C 1
ATOM 906 O O . LYS A 1 113 ? 3.604 1.685 20.869 1.00 85.88 113 LYS A O 1
ATOM 911 N N . LEU A 1 114 ? 4.769 3.425 21.666 1.00 81.00 114 LEU A N 1
ATOM 912 C CA . LEU A 1 114 ? 6.070 2.766 21.519 1.00 81.00 114 LEU A CA 1
ATOM 913 C C . LEU A 1 114 ? 6.207 1.585 22.484 1.00 81.00 114 LEU A C 1
ATOM 915 O O . LEU A 1 114 ? 6.716 0.536 22.093 1.00 81.00 114 LEU A O 1
ATOM 919 N N . LYS A 1 115 ? 5.699 1.733 23.709 1.00 83.44 115 LYS A N 1
ATOM 920 C CA . LYS A 1 115 ? 5.681 0.672 24.715 1.00 83.44 115 LYS A CA 1
ATOM 921 C C . LYS A 1 115 ? 4.785 -0.498 24.304 1.00 83.44 115 LYS A C 1
ATOM 923 O O . LYS A 1 115 ? 5.220 -1.641 24.381 1.00 83.44 115 LYS A O 1
ATOM 928 N N . GLU A 1 116 ? 3.591 -0.224 23.774 1.00 81.56 116 GLU A N 1
ATOM 929 C CA . GLU A 1 116 ? 2.701 -1.2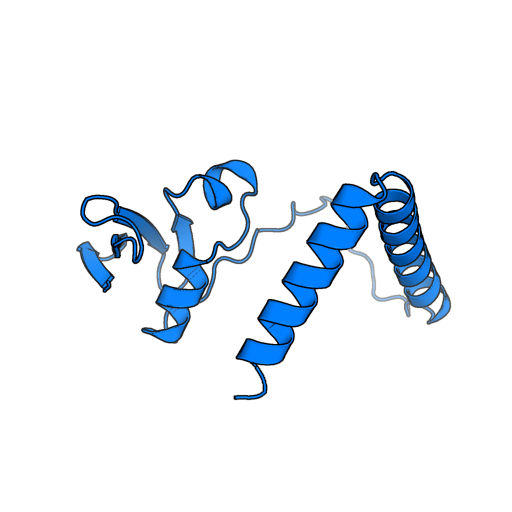57 23.221 1.00 81.56 116 GLU A CA 1
ATOM 930 C C . GLU A 1 116 ? 3.362 -2.039 22.077 1.00 81.56 116 GLU A C 1
ATOM 932 O O . GLU A 1 116 ? 3.238 -3.262 22.004 1.00 81.56 116 GLU A O 1
ATOM 937 N N . ILE A 1 117 ? 4.096 -1.352 21.195 1.00 80.31 117 ILE A N 1
ATOM 938 C CA . ILE A 1 117 ? 4.835 -1.996 20.101 1.00 80.31 117 ILE A CA 1
ATOM 939 C C . ILE A 1 117 ? 5.965 -2.869 20.660 1.00 80.31 117 ILE A C 1
ATOM 941 O O . ILE A 1 117 ? 6.135 -4.001 20.213 1.00 80.31 117 ILE A O 1
ATOM 945 N N . GLN A 1 118 ? 6.716 -2.377 21.647 1.00 78.56 118 GLN A N 1
ATOM 946 C CA . GLN A 1 118 ? 7.813 -3.119 22.267 1.00 78.56 118 GLN A CA 1
ATOM 947 C C . GLN A 1 118 ? 7.317 -4.382 22.991 1.00 78.56 118 GLN A C 1
ATOM 949 O O . GLN A 1 118 ? 7.898 -5.453 22.813 1.00 78.56 118 GLN A O 1
ATOM 954 N N . ASP A 1 119 ? 6.200 -4.294 23.714 1.00 78.62 119 ASP A N 1
ATOM 955 C CA . ASP A 1 119 ? 5.566 -5.435 24.385 1.00 78.62 119 ASP A CA 1
ATOM 956 C C . ASP A 1 119 ? 5.002 -6.474 23.401 1.00 78.62 119 ASP A C 1
ATOM 958 O O . ASP A 1 119 ? 4.887 -7.651 23.746 1.00 78.62 119 ASP A O 1
ATOM 962 N N . CYS A 1 120 ? 4.650 -6.069 22.176 1.00 68.38 120 CYS A N 1
ATOM 963 C CA . CYS A 1 120 ? 4.252 -6.992 21.108 1.00 68.38 120 CYS A CA 1
ATOM 964 C C . CYS A 1 120 ? 5.439 -7.731 20.472 1.00 68.38 120 CYS A C 1
ATOM 966 O O . CYS A 1 120 ? 5.234 -8.792 19.893 1.00 68.38 120 CYS A O 1
ATOM 968 N N . LEU A 1 121 ? 6.655 -7.178 20.545 1.00 65.50 121 LEU A N 1
ATOM 969 C CA . LEU A 1 121 ? 7.861 -7.760 19.939 1.00 65.50 121 LEU A CA 1
ATOM 970 C C . LEU A 1 121 ? 8.651 -8.669 20.897 1.00 65.50 121 LEU A C 1
ATOM 972 O O . LEU A 1 121 ? 9.486 -9.446 20.444 1.00 65.50 121 LEU A O 1
ATOM 976 N N . LEU A 1 122 ? 8.410 -8.558 22.207 1.00 70.25 122 LEU A N 1
ATOM 977 C CA . LEU A 1 122 ? 9.076 -9.328 23.272 1.00 70.25 122 LEU A CA 1
ATOM 978 C C . LEU A 1 122 ? 8.238 -10.510 23.805 1.00 70.25 122 LEU A C 1
ATOM 980 O O . LEU A 1 122 ? 8.615 -11.118 24.808 1.00 70.25 122 LEU A O 1
ATOM 984 N N . LYS A 1 123 ? 7.116 -10.830 23.155 1.00 52.28 123 LYS A N 1
ATOM 985 C CA . LYS A 1 123 ? 6.268 -12.003 23.424 1.00 52.28 123 LYS A CA 1
ATOM 986 C C . LYS A 1 123 ? 6.413 -13.028 22.310 1.00 52.28 123 LYS A C 1
ATOM 988 O O . LYS A 1 123 ? 6.351 -14.230 22.641 1.00 52.28 123 LYS A O 1
#